Protein AF-A0A315TEE3-F1 (afdb_monomer_lite)

Foldseek 3Di:
DDDPPPPDDPVVVVVVVVVDDDDDDDPVDDDPDDCDPVNVVVVVVCVVVVD

Secondary structure (DSSP, 8-state):
-----TTS--HHHHHHHHHSPPPPPPTT--------HHHHHHHHHHHHHT-

pLDDT: mean 86.33, std 12.06, range [40.12, 96.75]

Structure (mmCIF, N/CA/C/O backbone):
data_AF-A0A315TEE3-F1
#
_entry.id   AF-A0A315TEE3-F1
#
loop_
_atom_site.group_PDB
_atom_site.id
_atom_site.type_symbol
_atom_site.label_atom_id
_atom_site.label_alt_id
_atom_site.label_comp_id
_atom_site.label_asym_id
_atom_site.label_entity_id
_atom_site.label_seq_id
_atom_site.pdbx_PDB_ins_code
_atom_site.Cartn_x
_atom_site.Cartn_y
_atom_site.Cartn_z
_atom_site.occupancy
_atom_site.B_iso_or_equiv
_atom_site.auth_seq_id
_atom_site.auth_comp_id
_atom_site.auth_asym_id
_atom_site.auth_atom_id
_atom_site.pdbx_PDB_model_num
ATOM 1 N N . MET A 1 1 ? 35.284 1.241 -4.592 1.00 40.12 1 MET A N 1
ATOM 2 C CA . MET A 1 1 ? 34.089 1.475 -3.753 1.00 40.12 1 MET A CA 1
ATOM 3 C C . MET A 1 1 ? 33.120 2.347 -4.530 1.00 40.12 1 MET A C 1
ATOM 5 O O . MET A 1 1 ? 33.364 3.535 -4.689 1.00 40.12 1 MET A O 1
ATOM 9 N N . THR A 1 2 ? 32.086 1.749 -5.114 1.00 50.28 2 THR A N 1
ATOM 10 C CA . THR A 1 2 ? 31.036 2.483 -5.828 1.00 50.28 2 THR A CA 1
ATOM 11 C C . THR A 1 2 ? 30.125 3.157 -4.808 1.00 50.28 2 THR A C 1
ATOM 13 O O . THR A 1 2 ? 29.467 2.473 -4.031 1.00 50.28 2 THR A O 1
ATOM 16 N N . LEU A 1 3 ? 30.126 4.492 -4.800 1.00 58.84 3 LEU A N 1
ATOM 17 C CA . LEU A 1 3 ? 29.205 5.334 -4.035 1.00 58.84 3 LEU A CA 1
ATOM 18 C C . LEU A 1 3 ? 27.766 4.895 -4.331 1.00 58.84 3 LEU A C 1
ATOM 20 O O . LEU A 1 3 ? 27.307 5.053 -5.465 1.00 58.84 3 LEU A O 1
ATOM 24 N N . ALA A 1 4 ? 27.078 4.325 -3.342 1.00 65.00 4 ALA A N 1
ATOM 25 C CA . ALA A 1 4 ? 25.656 4.034 -3.454 1.00 65.00 4 ALA A CA 1
ATOM 26 C C . ALA A 1 4 ? 24.924 5.365 -3.715 1.00 65.00 4 ALA A C 1
ATOM 28 O O . ALA A 1 4 ? 25.061 6.306 -2.928 1.00 65.00 4 ALA A O 1
ATOM 29 N N . PRO A 1 5 ? 24.229 5.521 -4.852 1.00 68.12 5 PRO A N 1
ATOM 30 C CA . PRO A 1 5 ? 23.635 6.789 -5.234 1.00 68.12 5 PRO A CA 1
ATOM 31 C C . PRO A 1 5 ? 22.261 6.947 -4.568 1.00 68.12 5 PRO A C 1
ATOM 33 O O . PRO A 1 5 ? 21.268 7.136 -5.262 1.00 68.12 5 PRO A O 1
ATOM 36 N N . GLU A 1 6 ? 22.209 6.892 -3.235 1.00 69.19 6 GLU A N 1
ATOM 37 C CA . GLU A 1 6 ? 20.975 6.909 -2.420 1.00 69.19 6 GLU A CA 1
ATOM 38 C C . GLU A 1 6 ? 20.090 8.157 -2.655 1.00 69.19 6 GLU A C 1
ATOM 40 O O . GLU A 1 6 ? 18.933 8.193 -2.255 1.00 69.19 6 GLU A O 1
ATOM 45 N N . GLY A 1 7 ? 20.607 9.186 -3.340 1.00 69.06 7 GLY A N 1
ATOM 46 C CA . GLY A 1 7 ? 19.876 10.408 -3.703 1.00 69.06 7 GLY A CA 1
ATOM 47 C C . GLY A 1 7 ? 19.622 10.618 -5.202 1.00 69.06 7 GLY A C 1
ATOM 48 O O . GLY A 1 7 ? 19.092 11.662 -5.581 1.00 69.06 7 GLY A O 1
ATOM 49 N N . ARG A 1 8 ? 20.020 9.695 -6.094 1.00 79.56 8 ARG A N 1
ATOM 50 C CA . ARG A 1 8 ? 19.795 9.866 -7.543 1.00 79.56 8 ARG A CA 1
ATOM 51 C C . ARG A 1 8 ? 18.450 9.274 -7.945 1.00 79.56 8 ARG A C 1
ATOM 53 O O . ARG A 1 8 ? 18.196 8.094 -7.733 1.00 79.56 8 ARG A O 1
ATOM 60 N N . LYS A 1 9 ? 17.616 10.071 -8.617 1.00 74.50 9 LYS A N 1
ATOM 61 C CA . LYS A 1 9 ? 16.348 9.592 -9.179 1.00 74.50 9 LYS A CA 1
ATOM 62 C C . LYS A 1 9 ? 16.605 8.477 -10.204 1.00 74.50 9 LYS A C 1
ATOM 64 O O . LYS A 1 9 ? 17.347 8.671 -11.168 1.00 74.50 9 LYS A O 1
ATOM 69 N N . MET A 1 10 ? 15.963 7.324 -10.025 1.00 82.50 10 MET A N 1
ATOM 70 C CA . MET A 1 10 ? 16.162 6.101 -10.820 1.00 82.50 10 MET A CA 1
ATOM 71 C C . MET A 1 10 ? 15.391 6.122 -12.154 1.00 82.50 10 MET A C 1
ATOM 73 O O . MET A 1 10 ? 14.880 5.099 -12.604 1.00 82.50 10 MET A O 1
ATOM 77 N N . LEU A 1 11 ? 15.350 7.279 -12.827 1.00 82.06 11 LEU A N 1
ATOM 78 C CA . LEU A 1 11 ? 14.512 7.537 -14.010 1.00 82.06 11 LEU A CA 1
ATOM 79 C C . LEU A 1 11 ? 14.695 6.509 -15.132 1.00 82.06 11 LEU A C 1
ATOM 81 O O . LEU A 1 11 ? 13.729 6.077 -15.752 1.00 82.06 11 LEU A O 1
ATOM 85 N N . ARG A 1 12 ? 15.939 6.081 -15.381 1.00 87.06 12 ARG A N 1
ATOM 86 C CA . ARG A 1 12 ? 16.237 5.067 -16.406 1.00 87.06 12 ARG A CA 1
ATOM 87 C C . ARG A 1 12 ? 15.691 3.688 -16.039 1.00 87.06 12 ARG A C 1
ATOM 89 O O . ARG A 1 12 ? 15.258 2.949 -16.915 1.00 8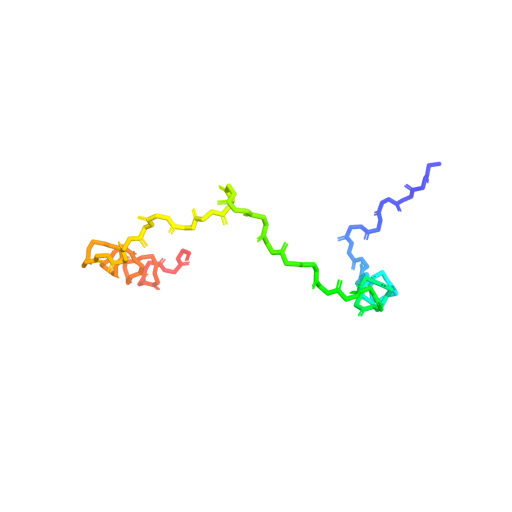7.06 12 ARG A O 1
ATOM 96 N N . ILE A 1 13 ? 15.735 3.327 -14.757 1.00 87.38 13 ILE A N 1
ATOM 97 C CA . ILE A 1 13 ? 15.259 2.024 -14.281 1.00 87.38 13 ILE A CA 1
ATOM 98 C C . ILE A 1 13 ? 13.735 2.012 -14.232 1.00 87.38 13 ILE A C 1
ATOM 100 O O . ILE A 1 13 ? 13.147 1.038 -14.676 1.00 87.38 13 ILE A O 1
ATOM 104 N N . GLU A 1 14 ? 13.097 3.096 -13.796 1.00 88.50 14 GLU A N 1
ATOM 105 C CA . GLU A 1 14 ? 11.638 3.252 -13.853 1.00 88.50 14 GLU A CA 1
ATOM 106 C C . GLU A 1 14 ? 11.120 3.151 -15.294 1.00 88.50 14 GLU A C 1
ATOM 108 O O . GLU A 1 14 ? 10.201 2.379 -15.558 1.00 88.50 14 GLU A O 1
ATOM 113 N N . GLN A 1 15 ? 11.763 3.846 -16.242 1.00 90.00 15 GLN A N 1
ATOM 114 C CA . GLN A 1 15 ? 11.425 3.759 -17.666 1.00 90.00 15 GLN A CA 1
ATOM 115 C C . GLN A 1 15 ? 11.593 2.334 -18.214 1.00 90.00 15 GLN A C 1
ATOM 117 O O . GLN A 1 15 ? 10.730 1.851 -18.943 1.00 90.00 15 GLN A O 1
ATOM 122 N N . ARG A 1 16 ? 12.677 1.638 -17.844 1.00 91.44 16 ARG A N 1
ATOM 123 C CA . ARG A 1 16 ? 12.900 0.238 -18.233 1.00 91.44 16 ARG A CA 1
ATOM 124 C C . ARG A 1 16 ? 11.878 -0.708 -17.598 1.00 91.44 16 ARG A C 1
ATOM 126 O O . ARG A 1 16 ? 11.399 -1.606 -18.275 1.00 91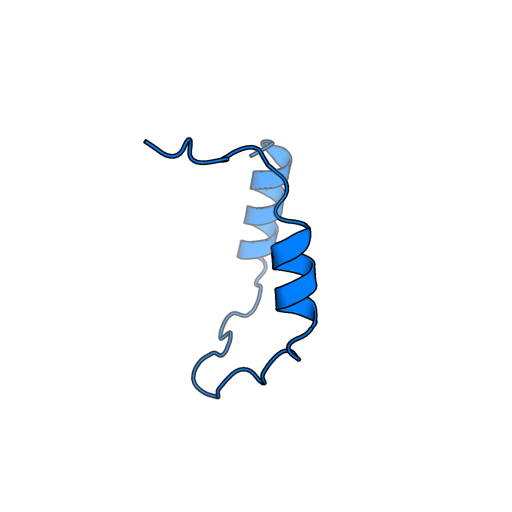.44 16 ARG A O 1
ATOM 133 N N . ASN A 1 17 ? 11.536 -0.512 -16.328 1.00 91.88 17 ASN A N 1
ATOM 134 C CA . ASN A 1 17 ? 10.551 -1.331 -15.623 1.00 91.88 17 ASN A CA 1
ATOM 135 C C . ASN A 1 17 ? 9.148 -1.140 -16.220 1.00 91.88 17 ASN A C 1
ATOM 137 O O . ASN A 1 17 ? 8.407 -2.108 -16.327 1.00 91.88 17 ASN A O 1
ATOM 141 N N . ALA A 1 18 ? 8.811 0.078 -16.658 1.00 91.75 18 ALA A N 1
ATOM 142 C CA . ALA A 1 18 ? 7.547 0.387 -17.328 1.00 91.75 18 ALA A CA 1
ATOM 143 C C . ALA A 1 18 ? 7.444 -0.178 -18.758 1.00 91.75 18 ALA A C 1
ATOM 145 O O . ALA A 1 18 ? 6.339 -0.292 -19.284 1.00 91.75 18 ALA A O 1
ATOM 146 N N . ALA A 1 19 ? 8.570 -0.528 -19.393 1.00 94.31 19 ALA A N 1
ATOM 147 C CA . ALA A 1 19 ? 8.568 -1.199 -20.693 1.00 94.31 19 ALA A CA 1
ATOM 148 C C . ALA A 1 19 ? 8.062 -2.652 -20.603 1.00 94.31 19 ALA A C 1
ATOM 150 O O . ALA A 1 19 ? 7.569 -3.188 -21.594 1.00 94.31 19 ALA A O 1
ATOM 151 N N . THR A 1 20 ? 8.159 -3.280 -19.426 1.00 94.56 20 THR A N 1
ATOM 152 C CA . THR A 1 20 ? 7.565 -4.593 -19.158 1.00 94.56 20 THR A CA 1
ATOM 153 C C . THR A 1 20 ? 6.108 -4.415 -18.715 1.00 94.56 20 THR A C 1
ATOM 155 O O . THR A 1 20 ? 5.858 -3.703 -17.739 1.00 94.56 20 THR A O 1
ATOM 158 N N . PRO A 1 21 ? 5.130 -5.057 -19.381 1.00 93.88 21 PRO A N 1
ATOM 159 C CA . PRO A 1 21 ? 3.737 -5.005 -18.953 1.00 93.88 21 PRO A CA 1
ATOM 160 C C . PRO A 1 21 ? 3.553 -5.530 -17.526 1.00 93.88 21 PRO A C 1
ATOM 162 O O . PRO A 1 21 ? 4.189 -6.502 -17.122 1.00 93.88 21 PRO A O 1
ATOM 165 N N . VAL A 1 22 ? 2.646 -4.910 -16.770 1.00 92.38 22 VAL A N 1
ATOM 166 C CA . VAL A 1 22 ? 2.316 -5.358 -15.411 1.00 92.38 22 VAL A CA 1
ATOM 167 C C . VAL A 1 22 ? 1.634 -6.725 -15.472 1.00 92.38 22 VAL A C 1
ATOM 169 O O . VAL A 1 22 ? 0.584 -6.881 -16.096 1.00 92.38 22 VAL A O 1
ATOM 172 N N . GLU A 1 23 ? 2.224 -7.708 -14.797 1.00 94.38 23 GLU A N 1
ATOM 173 C CA . GLU A 1 23 ? 1.681 -9.061 -14.716 1.00 94.38 23 GLU A CA 1
ATOM 174 C C . GLU A 1 23 ? 0.416 -9.127 -13.856 1.00 94.38 23 GLU A C 1
ATOM 176 O O . GLU A 1 23 ? 0.217 -8.365 -12.901 1.00 94.38 23 GLU A O 1
ATOM 181 N N . ARG A 1 24 ? -0.452 -10.094 -14.170 1.00 94.56 24 ARG A N 1
ATOM 182 C CA . ARG A 1 24 ? -1.650 -10.330 -13.371 1.00 94.56 24 ARG A CA 1
ATOM 183 C C . ARG A 1 24 ? -1.258 -10.907 -12.016 1.00 94.56 24 ARG A C 1
ATOM 185 O O . ARG A 1 24 ? -0.566 -11.916 -11.919 1.00 94.56 24 ARG A O 1
ATOM 192 N N . LYS A 1 25 ? -1.787 -10.292 -10.963 1.00 94.75 25 LYS A N 1
ATOM 193 C CA . LYS A 1 25 ? -1.588 -10.735 -9.586 1.00 94.75 25 LYS A CA 1
ATOM 194 C C . LYS A 1 25 ? -2.073 -12.189 -9.396 1.00 94.75 25 LYS A C 1
ATOM 196 O O . LYS A 1 25 ? -3.222 -12.469 -9.743 1.00 94.75 25 LYS A O 1
ATOM 201 N N . PRO A 1 26 ? -1.240 -13.100 -8.856 1.00 94.69 26 PRO A N 1
ATOM 202 C CA . PRO A 1 26 ? -1.609 -14.502 -8.689 1.00 94.69 26 PRO A CA 1
ATOM 203 C C . PRO A 1 26 ? -2.641 -14.705 -7.570 1.00 94.69 26 PRO A C 1
ATOM 205 O O . PRO A 1 26 ? -2.746 -13.910 -6.636 1.00 94.69 26 PRO A O 1
ATOM 208 N N . GLU A 1 27 ? -3.378 -15.815 -7.648 1.00 91.81 27 GLU A N 1
ATOM 209 C CA . GLU A 1 27 ? -4.577 -16.091 -6.838 1.00 91.81 27 GLU A CA 1
ATO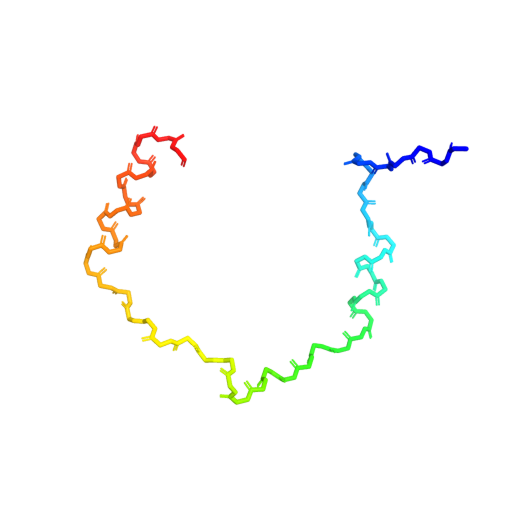M 210 C C . GLU A 1 27 ? -4.354 -16.132 -5.317 1.00 91.81 27 GLU A C 1
ATOM 212 O O . GLU A 1 27 ? -5.306 -15.974 -4.552 1.00 91.81 27 GLU A O 1
ATOM 217 N N . TRP A 1 28 ? -3.122 -16.340 -4.855 1.00 92.06 28 TRP A N 1
ATOM 218 C CA . TRP A 1 28 ? -2.781 -16.347 -3.431 1.00 92.06 28 TRP A CA 1
ATOM 219 C C . TRP A 1 28 ? -2.576 -14.937 -2.858 1.00 92.06 28 TRP A C 1
ATOM 221 O O . TRP A 1 28 ? -2.704 -14.753 -1.647 1.00 92.06 28 TRP A O 1
ATOM 231 N N . ILE A 1 29 ? -2.328 -13.92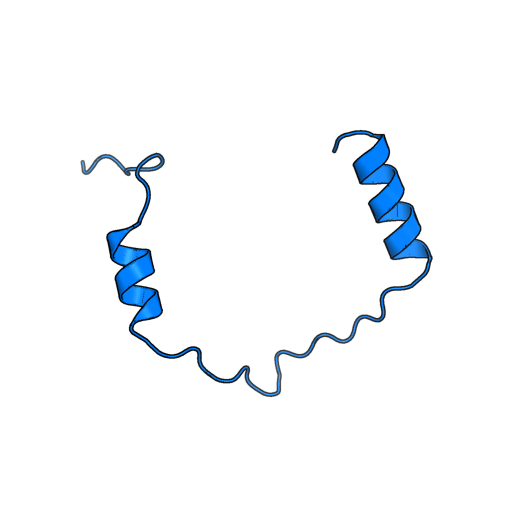0 -3.694 1.00 92.56 29 ILE A N 1
ATOM 232 C CA . ILE A 1 29 ? -2.196 -12.536 -3.230 1.00 92.56 29 ILE A CA 1
ATOM 233 C C . ILE A 1 29 ? -3.546 -11.826 -3.339 1.00 92.56 29 ILE A C 1
ATOM 235 O O . ILE A 1 29 ? -3.847 -11.137 -4.315 1.00 92.56 29 ILE A O 1
ATOM 239 N N . LYS A 1 30 ? -4.355 -11.955 -2.289 1.00 89.44 30 LYS A N 1
ATOM 240 C CA . LYS A 1 30 ? -5.679 -11.328 -2.178 1.00 89.44 30 LYS A CA 1
ATOM 241 C C . LYS A 1 30 ? -5.762 -10.484 -0.910 1.00 89.44 30 LYS A C 1
ATOM 243 O O . LYS A 1 30 ? -5.342 -10.923 0.158 1.00 89.44 30 LYS A O 1
ATOM 248 N N . ALA A 1 31 ? -6.316 -9.278 -1.016 1.00 88.88 31 ALA A N 1
ATOM 249 C CA . ALA A 1 31 ? -6.660 -8.486 0.160 1.00 88.88 31 ALA A CA 1
ATOM 250 C C . ALA A 1 31 ? -7.937 -9.065 0.787 1.00 88.88 31 ALA A C 1
ATOM 252 O O . ALA A 1 31 ? -8.954 -9.178 0.110 1.00 88.88 31 ALA A O 1
ATOM 253 N N . LYS A 1 32 ? -7.877 -9.446 2.069 1.00 84.00 32 LYS A N 1
ATOM 254 C CA . LYS A 1 32 ? -9.032 -9.952 2.841 1.00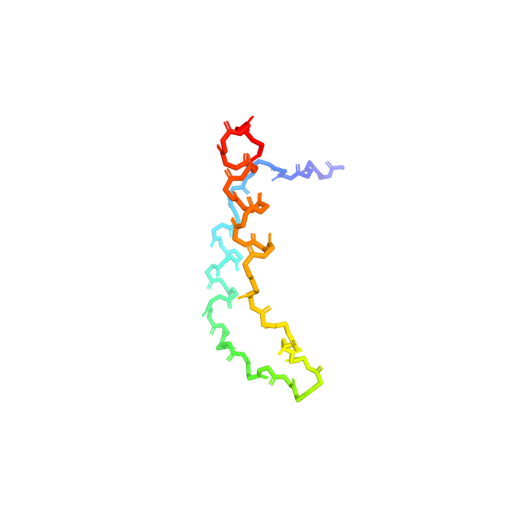 84.00 32 LYS A CA 1
ATOM 255 C C . LYS A 1 32 ? -9.643 -8.902 3.776 1.00 84.00 32 LYS A C 1
ATOM 257 O O . LYS A 1 32 ? -10.525 -9.219 4.564 1.00 84.00 32 LYS A O 1
ATOM 262 N N . VAL A 1 33 ? -9.144 -7.670 3.731 1.00 83.88 33 VAL A N 1
ATOM 263 C CA . VAL A 1 33 ? -9.510 -6.617 4.681 1.00 83.88 33 VAL A CA 1
ATOM 264 C C . VAL A 1 33 ? -10.711 -5.840 4.156 1.00 83.88 33 VAL A C 1
ATOM 266 O O . VAL A 1 33 ? -10.699 -5.376 3.017 1.00 83.88 33 VAL A O 1
ATOM 269 N N . GLN A 1 34 ? -11.718 -5.663 5.007 1.00 83.12 34 GLN A N 1
ATOM 270 C CA . GLN A 1 34 ? -12.759 -4.658 4.821 1.00 83.12 34 GLN A CA 1
ATOM 271 C C . GLN A 1 34 ? -12.408 -3.443 5.675 1.00 83.12 34 GLN A C 1
ATOM 273 O O . GLN A 1 34 ? -12.106 -3.576 6.860 1.00 83.12 34 GLN A O 1
ATOM 278 N N . MET A 1 35 ? -12.407 -2.258 5.066 1.00 88.75 35 MET A N 1
ATOM 279 C CA . MET A 1 35 ? -12.095 -1.027 5.788 1.00 88.75 35 MET A CA 1
ATOM 280 C C . MET A 1 35 ? -13.282 -0.653 6.675 1.00 88.75 35 MET A C 1
ATOM 282 O O . MET A 1 35 ? -14.283 -0.126 6.194 1.00 88.75 35 MET A O 1
ATOM 286 N N . GLY A 1 36 ? -13.168 -0.967 7.963 1.00 90.06 36 GLY A N 1
ATOM 287 C CA . GLY A 1 36 ? -14.174 -0.653 8.970 1.00 90.06 36 GLY A CA 1
ATOM 288 C C . GLY A 1 36 ? -14.056 0.769 9.533 1.00 90.06 36 GLY A C 1
ATOM 289 O O . GLY A 1 36 ? -13.082 1.481 9.258 1.00 90.06 36 GLY A O 1
ATOM 290 N N . PRO A 1 37 ? -15.021 1.181 10.372 1.00 91.81 37 PRO A N 1
ATOM 291 C CA . PRO A 1 37 ? -15.008 2.488 11.032 1.00 91.81 37 PRO A CA 1
ATOM 292 C C . PRO A 1 37 ? -13.739 2.718 11.866 1.00 91.81 37 PRO A C 1
ATOM 294 O O . PRO A 1 37 ? -13.247 3.841 11.926 1.00 91.81 37 PRO A O 1
ATOM 297 N N . GLU A 1 38 ? -13.157 1.661 12.432 1.00 92.81 38 GLU A N 1
ATOM 298 C CA . GLU A 1 38 ? -11.914 1.708 13.214 1.00 92.81 38 GLU A CA 1
ATOM 299 C C . GLU A 1 38 ? -10.711 2.170 12.377 1.00 92.81 38 GLU A C 1
ATOM 301 O O . GLU A 1 38 ? -9.962 3.051 12.796 1.00 92.81 38 GLU A O 1
ATOM 306 N N . PHE A 1 39 ? -10.559 1.648 11.151 1.00 93.00 39 PHE A N 1
ATOM 307 C CA . PHE A 1 39 ? -9.497 2.077 10.235 1.00 93.00 39 PHE A CA 1
ATOM 308 C C . PHE A 1 39 ? -9.645 3.557 9.868 1.00 93.00 39 PHE A C 1
ATOM 310 O O . PHE A 1 39 ? -8.661 4.292 9.806 1.00 93.00 39 PHE A O 1
ATOM 317 N N . VAL A 1 40 ? -10.882 4.009 9.646 1.00 91.69 40 VAL A N 1
ATOM 318 C CA . VAL A 1 40 ? -11.173 5.408 9.310 1.00 91.69 40 VAL A CA 1
ATOM 319 C C . VAL A 1 40 ? -10.853 6.330 10.485 1.00 91.69 40 VAL A C 1
ATOM 321 O O . VAL A 1 40 ? -10.216 7.365 10.290 1.00 91.69 40 VAL A O 1
ATOM 324 N N . GLN A 1 41 ? -11.245 5.952 11.702 1.00 93.56 41 GLN A N 1
ATOM 325 C CA . GLN A 1 41 ? -10.943 6.717 12.913 1.00 93.56 41 GLN A CA 1
ATOM 326 C C . GLN A 1 41 ? -9.436 6.819 13.148 1.00 93.56 41 GLN A C 1
ATOM 328 O O . GLN A 1 41 ? -8.928 7.921 13.352 1.00 93.56 41 GLN A O 1
ATOM 333 N N . LEU A 1 42 ? -8.712 5.703 13.029 1.00 93.88 42 LEU A N 1
ATOM 334 C CA . LEU A 1 42 ? -7.260 5.684 13.184 1.00 93.88 42 LEU A CA 1
ATOM 335 C C . LEU A 1 42 ? -6.567 6.541 12.118 1.00 93.88 42 LEU A C 1
ATOM 337 O O . LEU A 1 42 ? -5.707 7.355 12.443 1.00 93.88 42 LEU A O 1
ATOM 341 N N . LYS A 1 43 ? -6.981 6.424 10.851 1.00 93.56 43 LYS A N 1
ATOM 342 C CA . LYS A 1 43 ? -6.456 7.248 9.752 1.00 93.56 43 LYS A CA 1
ATOM 343 C C . LYS A 1 43 ? -6.665 8.743 10.006 1.00 93.56 43 LYS A C 1
ATOM 345 O O . LYS A 1 43 ? -5.778 9.546 9.721 1.00 93.56 43 LYS A O 1
ATOM 350 N N . ASN A 1 44 ? -7.829 9.121 10.533 1.00 94.81 44 ASN A N 1
ATOM 351 C CA . ASN A 1 44 ? -8.132 10.511 10.865 1.00 94.81 44 ASN A CA 1
ATOM 352 C C . ASN A 1 44 ? -7.297 11.010 12.048 1.00 94.81 44 ASN A C 1
ATOM 354 O O . ASN A 1 44 ? -6.841 12.150 12.013 1.00 94.81 44 ASN A O 1
ATOM 358 N N . LEU A 1 45 ? -7.066 10.164 13.056 1.00 95.94 45 LEU A N 1
ATOM 359 C CA . LEU A 1 45 ? -6.204 10.486 14.190 1.00 95.94 45 LEU A CA 1
ATOM 360 C C . LEU A 1 45 ? -4.759 10.732 13.737 1.00 95.94 45 LEU A C 1
ATOM 362 O O . LEU A 1 45 ? -4.229 11.799 14.008 1.00 95.94 45 LEU A O 1
ATOM 366 N N . VAL A 1 46 ? -4.160 9.812 12.973 1.00 96.75 46 VAL A N 1
ATOM 367 C CA . VAL A 1 46 ? -2.792 9.956 12.427 1.00 96.75 46 VAL A CA 1
ATOM 368 C C . VAL A 1 46 ? -2.643 11.270 11.659 1.00 96.75 46 VAL A C 1
ATOM 370 O O . VAL A 1 46 ? -1.723 12.045 11.908 1.00 96.75 46 VAL A O 1
ATOM 373 N N . LYS A 1 47 ? -3.614 11.579 10.790 1.00 95.25 47 LYS A N 1
ATOM 374 C CA . LYS A 1 47 ? -3.622 12.832 10.030 1.00 95.25 47 LYS A C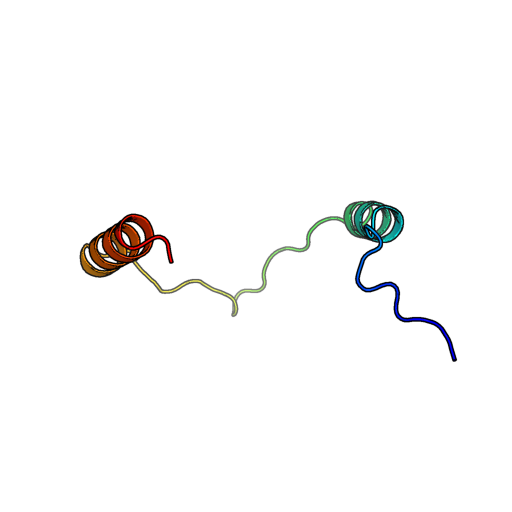A 1
ATOM 375 C C . LYS A 1 47 ? -3.743 14.069 10.927 1.00 95.25 47 LYS A C 1
ATOM 377 O O . LYS A 1 47 ? -3.154 15.098 10.609 1.00 95.25 47 LYS A O 1
ATOM 382 N N . LYS A 1 48 ? -4.528 13.993 12.006 1.00 95.50 48 LYS A N 1
ATOM 383 C CA . LYS A 1 48 ? -4.704 15.092 12.965 1.00 95.50 48 LYS A CA 1
ATOM 384 C C . LYS A 1 48 ? -3.424 15.353 13.759 1.00 95.50 48 LYS A C 1
ATOM 386 O O . LYS A 1 48 ? -3.077 16.510 13.959 1.00 95.50 48 LYS A O 1
ATOM 391 N N . GLU A 1 49 ? -2.737 14.294 14.168 1.00 95.56 49 GLU A N 1
ATOM 392 C CA . GLU A 1 49 ? -1.486 14.373 14.927 1.00 95.56 49 GLU A CA 1
ATOM 393 C C . GLU A 1 49 ? -0.263 14.685 14.038 1.00 95.56 49 GLU A C 1
ATOM 395 O O . GLU A 1 49 ? 0.831 14.892 14.552 1.00 95.56 49 GLU A O 1
ATOM 400 N N . GLY A 1 50 ? -0.436 14.761 12.709 1.00 90.94 50 GLY A N 1
ATOM 401 C CA . GLY A 1 50 ? 0.637 15.101 11.766 1.00 90.94 50 GLY A CA 1
ATOM 402 C C . GLY A 1 50 ? 1.705 14.012 11.624 1.00 90.94 50 GLY A C 1
ATOM 403 O O . GLY A 1 50 ? 2.862 14.332 11.347 1.00 90.94 50 GLY A O 1
ATOM 404 N N . LEU A 1 51 ? 1.311 12.756 11.845 1.00 82.44 51 LEU A N 1
ATOM 405 C CA . LEU A 1 51 ? 2.162 11.565 11.794 1.00 82.44 51 LEU A CA 1
ATOM 406 C C . LEU A 1 51 ? 2.177 10.904 10.408 1.00 82.44 51 LEU A C 1
ATOM 408 O O . LEU A 1 51 ? 1.188 11.053 9.649 1.00 82.44 51 LEU A O 1
#

Sequence (51 aa):
MTLAPEGRKMLRIEQRNAATPVERKPEWIKAKVQMGPEFVQLKNLVKKEGL

Radius of gyration: 19.13 Å; chains: 1; bounding box: 49×31×36 Å